Protein AF-A0A1E4GIX6-F1 (afdb_monomer)

Solvent-accessible surface area (backbone atoms only — not comparable to full-atom values): 6144 Å² total; per-residue (Å²): 122,55,64,72,57,49,54,54,51,50,52,53,58,63,68,67,63,86,68,58,70,69,60,51,53,51,51,52,50,52,52,52,30,40,75,71,73,60,59,53,70,66,60,48,50,48,51,50,52,50,51,46,54,68,58,63,72,44,71,81,72,69,82,76,65,98,62,67,64,61,62,52,50,54,52,49,52,50,54,52,49,53,50,52,51,51,52,52,52,52,50,52,49,54,54,52,51,51,57,50,64,76,72,110

Structure (mmCIF, N/CA/C/O backbone):
data_AF-A0A1E4GIX6-F1
#
_entry.id   AF-A0A1E4GIX6-F1
#
loop_
_atom_site.group_PDB
_atom_site.id
_atom_site.type_symbol
_atom_site.label_atom_id
_atom_site.label_alt_id
_atom_site.label_comp_id
_atom_site.label_asym_id
_atom_site.label_entity_id
_atom_site.label_seq_id
_atom_site.pdbx_PDB_ins_code
_atom_site.Cartn_x
_atom_site.Cartn_y
_atom_site.Cartn_z
_atom_site.occupancy
_atom_site.B_iso_or_equiv
_atom_site.auth_seq_id
_atom_site.auth_comp_id
_atom_site.auth_asym_id
_atom_site.auth_atom_id
_atom_site.pdbx_PDB_model_num
ATOM 1 N N . MET A 1 1 ? 3.645 -5.414 -16.310 1.00 74.94 1 MET A N 1
ATOM 2 C CA . MET A 1 1 ? 3.420 -5.339 -14.876 1.00 74.94 1 MET A CA 1
ATOM 3 C C . MET A 1 1 ? 2.205 -6.196 -14.653 1.00 74.94 1 MET A C 1
ATOM 5 O O . MET A 1 1 ? 1.240 -6.004 -15.393 1.00 74.94 1 MET A O 1
ATOM 9 N N . ASP A 1 2 ? 2.315 -7.227 -13.833 1.00 85.06 2 ASP A N 1
ATOM 10 C CA . ASP A 1 2 ? 1.174 -8.079 -13.498 1.00 85.06 2 ASP A CA 1
ATOM 11 C C . ASP A 1 2 ? 0.376 -7.488 -12.321 1.00 85.06 2 ASP A C 1
ATOM 13 O O . ASP A 1 2 ? 0.752 -6.458 -11.760 1.00 85.06 2 ASP A O 1
ATOM 17 N N . LEU A 1 3 ? -0.778 -8.081 -11.997 1.00 82.62 3 LEU A N 1
ATOM 18 C CA . LEU A 1 3 ? -1.654 -7.564 -10.942 1.00 82.62 3 LEU A CA 1
ATOM 19 C C . LEU A 1 3 ? -0.926 -7.454 -9.584 1.00 82.62 3 LEU A C 1
ATOM 21 O O . LEU A 1 3 ? -0.970 -6.366 -9.015 1.00 82.62 3 LEU A O 1
ATOM 25 N N . PRO A 1 4 ? -0.208 -8.483 -9.088 1.00 85.81 4 PRO A N 1
ATOM 26 C CA . PRO A 1 4 ? 0.552 -8.372 -7.842 1.00 85.81 4 PRO A CA 1
ATOM 27 C C . PRO A 1 4 ? 1.575 -7.227 -7.834 1.00 85.81 4 PRO A C 1
ATOM 29 O O . PRO A 1 4 ? 1.683 -6.516 -6.834 1.00 85.81 4 PRO A O 1
ATOM 32 N N . GLU A 1 5 ? 2.301 -7.009 -8.937 1.00 83.25 5 GLU A N 1
ATOM 33 C CA . GLU A 1 5 ? 3.244 -5.890 -9.061 1.00 83.25 5 GLU A CA 1
ATOM 34 C C . GLU A 1 5 ? 2.536 -4.527 -9.012 1.00 83.25 5 GLU A C 1
ATOM 36 O O . GLU A 1 5 ? 3.029 -3.601 -8.364 1.00 83.25 5 GLU A O 1
ATOM 41 N N . VAL A 1 6 ? 1.372 -4.398 -9.660 1.00 86.44 6 VAL A N 1
ATOM 42 C CA . VAL A 1 6 ? 0.557 -3.171 -9.621 1.00 86.44 6 VAL A CA 1
ATOM 43 C C . VAL A 1 6 ? 0.055 -2.897 -8.204 1.00 86.44 6 VAL A C 1
ATOM 45 O O . VAL A 1 6 ? 0.172 -1.769 -7.731 1.00 86.44 6 VAL A O 1
ATOM 48 N N . GLU A 1 7 ? -0.474 -3.909 -7.510 1.00 88.94 7 GLU A N 1
ATOM 49 C CA . GLU A 1 7 ? -0.989 -3.750 -6.145 1.00 88.94 7 GLU A CA 1
ATOM 50 C C . GLU A 1 7 ? 0.102 -3.297 -5.174 1.00 88.94 7 GLU A C 1
ATOM 52 O O . GLU A 1 7 ? -0.105 -2.352 -4.410 1.00 88.94 7 GLU A O 1
ATOM 57 N N . LEU A 1 8 ? 1.272 -3.941 -5.228 1.00 86.56 8 LEU A N 1
ATOM 58 C CA . LEU A 1 8 ? 2.402 -3.605 -4.369 1.00 86.56 8 LEU A CA 1
ATOM 59 C C . LEU A 1 8 ? 2.905 -2.184 -4.641 1.00 86.56 8 LEU A C 1
ATOM 61 O O . LEU A 1 8 ? 3.119 -1.413 -3.705 1.00 86.56 8 LEU A O 1
ATOM 65 N N . PHE A 1 9 ? 3.080 -1.828 -5.916 1.00 88.00 9 PHE A N 1
ATOM 66 C CA . PHE A 1 9 ? 3.625 -0.529 -6.290 1.00 88.00 9 PHE A CA 1
ATOM 67 C C . PHE A 1 9 ? 2.665 0.614 -5.948 1.00 88.00 9 PHE A C 1
ATOM 69 O O . PHE A 1 9 ? 3.081 1.601 -5.347 1.00 88.00 9 PHE A O 1
ATOM 76 N N . VAL A 1 10 ? 1.371 0.471 -6.251 1.00 87.38 10 VAL A N 1
ATOM 77 C CA . VAL A 1 10 ? 0.365 1.486 -5.899 1.00 87.38 10 VAL A CA 1
ATOM 78 C C . VAL A 1 10 ? 0.253 1.649 -4.381 1.00 87.38 10 VAL A C 1
ATOM 80 O O . VAL A 1 10 ? 0.194 2.779 -3.903 1.00 87.38 10 VAL A O 1
ATOM 83 N N . ALA A 1 11 ? 0.292 0.560 -3.605 1.00 86.88 11 ALA A N 1
ATOM 84 C CA . ALA A 1 11 ? 0.265 0.643 -2.144 1.00 86.88 11 ALA A CA 1
ATOM 85 C C . ALA A 1 11 ? 1.465 1.425 -1.580 1.00 86.88 11 ALA A C 1
ATOM 87 O O . ALA A 1 11 ? 1.279 2.295 -0.733 1.00 86.88 11 ALA A O 1
ATOM 88 N N . GLN A 1 12 ? 2.676 1.172 -2.088 1.00 85.94 12 GLN A N 1
ATOM 89 C CA . GLN A 1 12 ? 3.881 1.914 -1.693 1.00 85.94 12 GLN A CA 1
ATOM 90 C C . GLN A 1 12 ? 3.776 3.405 -2.030 1.00 85.94 12 GLN A C 1
ATOM 92 O O . GLN A 1 12 ? 4.132 4.256 -1.218 1.00 85.94 12 GLN A O 1
ATOM 97 N N . LEU A 1 13 ? 3.255 3.731 -3.214 1.00 85.75 13 LEU A N 1
ATOM 98 C CA . LEU A 1 13 ? 3.039 5.113 -3.633 1.00 85.75 13 LEU A CA 1
ATOM 99 C C . LEU A 1 13 ? 2.056 5.843 -2.709 1.00 85.75 13 LEU A C 1
ATOM 101 O O . LEU A 1 13 ? 2.345 6.947 -2.250 1.00 85.75 13 LEU A O 1
ATOM 105 N N . LEU A 1 14 ? 0.934 5.211 -2.369 1.00 84.06 14 LEU A N 1
ATOM 106 C CA . LEU A 1 14 ? -0.054 5.800 -1.466 1.00 84.06 14 LEU A CA 1
ATOM 107 C C . LEU A 1 14 ? 0.483 5.998 -0.037 1.00 84.06 14 LEU A C 1
ATOM 109 O O . LEU A 1 14 ? 0.119 6.990 0.600 1.00 84.06 14 LEU A O 1
ATOM 113 N N . ASP A 1 15 ? 1.358 5.103 0.432 1.00 84.44 15 ASP A N 1
ATOM 114 C CA . ASP A 1 15 ? 1.975 5.144 1.766 1.00 84.44 15 ASP A CA 1
ATOM 115 C C . ASP A 1 15 ? 3.026 6.261 1.901 1.00 84.44 15 ASP A C 1
ATOM 117 O O . 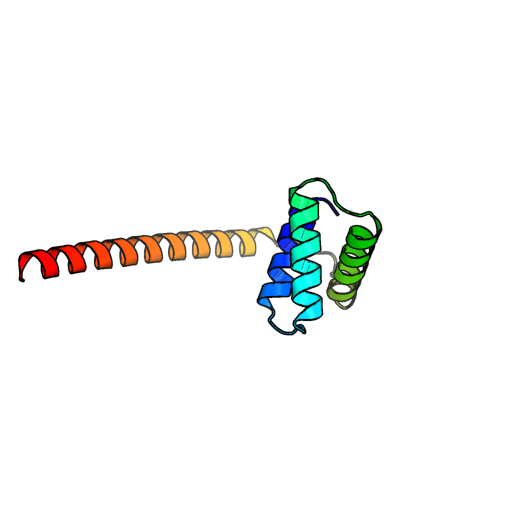ASP A 1 15 ? 3.123 6.905 2.944 1.00 84.44 15 ASP A O 1
ATOM 121 N N . THR A 1 16 ? 3.752 6.586 0.820 1.00 79.19 16 THR A N 1
ATOM 122 C CA . THR A 1 16 ? 4.714 7.709 0.833 1.00 79.19 16 THR A CA 1
ATOM 123 C C . THR A 1 16 ? 4.076 9.082 1.069 1.00 79.19 16 THR A C 1
ATOM 125 O O . THR A 1 16 ? 4.777 10.017 1.447 1.00 79.19 16 THR A O 1
ATOM 128 N N . GLY A 1 17 ? 2.761 9.230 0.870 1.00 64.75 17 GLY A N 1
ATOM 129 C CA . GLY A 1 17 ? 1.992 10.427 1.236 1.00 64.75 17 GLY A CA 1
ATOM 130 C C . GLY A 1 17 ? 2.276 11.699 0.417 1.00 64.75 17 GLY A C 1
ATOM 131 O O . GLY A 1 17 ? 1.447 12.610 0.414 1.00 64.75 17 GLY A O 1
ATOM 132 N N . GLU A 1 18 ? 3.385 11.761 -0.322 1.00 66.25 18 GLU A N 1
ATOM 133 C CA . GLU A 1 18 ? 3.780 12.883 -1.178 1.00 66.25 18 GLU A CA 1
ATOM 134 C C . GLU A 1 18 ? 3.153 12.790 -2.579 1.00 66.25 18 GLU A C 1
ATOM 136 O O . GLU A 1 18 ? 3.827 12.612 -3.592 1.00 66.25 18 GLU A O 1
ATOM 141 N N . MET A 1 19 ? 1.829 12.914 -2.663 1.00 79.94 19 MET A N 1
ATOM 142 C CA . MET A 1 19 ? 1.137 13.044 -3.948 1.00 79.94 19 MET A CA 1
ATOM 143 C C . MET A 1 19 ? -0.132 13.883 -3.831 1.00 79.94 19 MET A C 1
ATOM 145 O O . MET A 1 19 ? -0.791 13.910 -2.790 1.00 79.94 19 MET A O 1
ATOM 149 N N . ASN A 1 20 ? -0.447 14.611 -4.907 1.00 84.56 20 ASN A N 1
ATOM 150 C CA . ASN A 1 20 ? -1.671 15.406 -4.989 1.00 84.56 20 ASN A CA 1
ATOM 151 C C . ASN A 1 20 ? -2.913 14.491 -5.056 1.00 84.56 20 ASN A C 1
ATOM 153 O O . ASN A 1 20 ? -2.801 13.301 -5.357 1.00 84.56 20 ASN A O 1
ATOM 157 N N . SER A 1 21 ? -4.088 15.047 -4.742 1.00 84.69 21 SER A N 1
ATOM 158 C CA . SER A 1 21 ? -5.365 14.315 -4.735 1.00 84.69 21 SER A CA 1
ATOM 159 C C . SER A 1 21 ? -5.644 13.623 -6.062 1.00 84.69 21 SER A C 1
ATOM 161 O O . SER A 1 21 ? -5.996 12.453 -6.074 1.00 84.69 21 SER A O 1
ATOM 163 N N . ASP A 1 22 ? -5.395 14.317 -7.166 1.00 85.44 22 ASP A N 1
ATOM 164 C CA . ASP A 1 22 ? -5.750 13.846 -8.502 1.00 85.44 22 ASP A CA 1
ATOM 165 C C . ASP A 1 22 ? -4.912 12.615 -8.884 1.00 85.44 22 ASP A C 1
ATOM 167 O O . ASP A 1 22 ? -5.422 11.634 -9.411 1.00 85.44 22 ASP A O 1
ATOM 171 N N . THR A 1 23 ? -3.626 12.614 -8.522 1.00 86.12 23 THR A N 1
ATOM 172 C CA . THR A 1 23 ? -2.726 11.466 -8.702 1.00 86.12 23 THR A CA 1
ATOM 173 C C . THR A 1 23 ? -3.119 10.294 -7.807 1.00 86.12 23 THR A C 1
ATOM 175 O O . THR A 1 23 ? -3.003 9.147 -8.230 1.00 86.12 23 THR A O 1
ATOM 178 N N . ARG A 1 24 ? -3.597 10.552 -6.583 1.00 87.06 24 ARG A N 1
ATOM 179 C CA . ARG A 1 24 ? -4.124 9.494 -5.709 1.00 87.06 24 ARG A CA 1
ATOM 180 C C . ARG A 1 24 ? -5.363 8.844 -6.333 1.00 87.06 24 ARG A C 1
ATOM 182 O O . ARG A 1 24 ? -5.397 7.621 -6.439 1.00 87.06 24 ARG A O 1
ATOM 189 N N . ASP A 1 25 ? -6.319 9.648 -6.788 1.00 90.06 25 ASP A N 1
ATOM 190 C CA . ASP A 1 25 ? -7.562 9.165 -7.397 1.00 90.06 25 ASP A CA 1
ATOM 191 C C . ASP A 1 25 ? -7.283 8.352 -8.675 1.00 90.06 25 ASP A C 1
ATOM 193 O O . ASP A 1 25 ? -7.866 7.285 -8.884 1.00 90.06 25 ASP A O 1
ATOM 197 N N . ASP A 1 26 ? -6.329 8.800 -9.497 1.00 88.38 26 ASP A N 1
ATOM 198 C CA . ASP A 1 26 ? -5.895 8.071 -10.691 1.00 88.38 26 ASP A CA 1
ATOM 199 C C . ASP A 1 26 ? -5.265 6.713 -10.348 1.00 88.38 26 ASP A C 1
ATOM 201 O O . ASP A 1 26 ? -5.571 5.706 -10.990 1.00 88.38 26 ASP A O 1
ATOM 205 N N . LEU A 1 27 ? -4.414 6.647 -9.322 1.00 89.81 27 LEU A N 1
ATOM 206 C CA . LEU A 1 27 ? -3.792 5.391 -8.891 1.00 89.81 27 LEU A CA 1
ATOM 207 C C . LEU A 1 27 ? -4.821 4.405 -8.320 1.00 89.81 27 LEU A C 1
ATOM 209 O O . LEU A 1 27 ? -4.751 3.207 -8.608 1.00 89.81 27 LEU A O 1
ATOM 213 N N . GLU A 1 28 ? -5.798 4.893 -7.555 1.00 90.06 28 GLU A N 1
ATOM 214 C CA . GLU A 1 28 ? -6.900 4.077 -7.039 1.00 90.06 28 GLU A CA 1
ATOM 215 C C . GLU A 1 28 ? -7.799 3.551 -8.167 1.00 90.06 28 GLU A C 1
ATOM 217 O O . GLU A 1 28 ? -8.184 2.375 -8.150 1.00 90.06 28 GLU A O 1
ATOM 222 N N . ARG A 1 29 ? -8.073 4.376 -9.190 1.00 93.44 29 ARG A N 1
ATOM 223 C CA . ARG A 1 29 ? -8.788 3.952 -10.404 1.00 93.44 29 ARG A CA 1
ATOM 224 C C . ARG A 1 29 ? -8.042 2.821 -11.109 1.00 93.44 29 ARG A C 1
ATOM 226 O O . ARG A 1 29 ? -8.633 1.767 -11.346 1.00 93.44 29 ARG A O 1
ATOM 233 N N . ILE A 1 30 ? -6.753 3.009 -11.394 1.00 89.88 30 ILE A N 1
ATOM 234 C CA . ILE A 1 30 ? -5.923 2.016 -12.095 1.00 89.88 30 ILE A CA 1
ATOM 235 C C . ILE A 1 30 ? -5.872 0.696 -11.312 1.00 89.88 30 ILE A C 1
ATOM 237 O O . ILE A 1 30 ? -5.982 -0.383 -11.898 1.00 89.88 30 ILE A O 1
ATOM 241 N N . LEU A 1 31 ? -5.752 0.764 -9.983 1.00 89.50 31 LEU A N 1
ATOM 242 C CA . LEU A 1 31 ? -5.771 -0.408 -9.107 1.00 89.50 31 LEU A CA 1
ATOM 243 C C . LEU A 1 31 ? -7.113 -1.152 -9.170 1.00 89.50 31 LEU A C 1
ATOM 245 O O . LEU A 1 31 ? -7.144 -2.382 -9.258 1.00 89.50 31 LEU A O 1
ATOM 249 N N . SER A 1 32 ? -8.224 -0.416 -9.132 1.00 90.94 32 SER A N 1
ATOM 250 C CA . SER A 1 32 ? -9.573 -0.978 -9.225 1.00 90.94 32 SER A CA 1
ATOM 251 C C . SER A 1 32 ? -9.806 -1.676 -10.571 1.00 90.94 32 SER A C 1
ATOM 253 O O . SER A 1 32 ? -10.260 -2.821 -10.616 1.00 90.94 32 SER A O 1
ATOM 255 N N . GLU A 1 33 ? -9.407 -1.035 -11.670 1.00 91.19 33 GLU A N 1
ATOM 256 C CA . GLU A 1 33 ? -9.490 -1.604 -13.018 1.00 91.19 33 GLU A CA 1
ATOM 257 C C . GLU A 1 33 ? -8.603 -2.843 -13.170 1.00 91.19 33 GLU A C 1
ATOM 259 O O . GLU A 1 33 ? -9.029 -3.842 -13.752 1.00 91.19 33 GLU A O 1
ATOM 264 N N . ALA A 1 34 ? -7.399 -2.832 -12.593 1.00 88.69 34 ALA A N 1
ATOM 265 C CA . ALA A 1 34 ? -6.521 -3.996 -12.597 1.00 88.69 34 ALA A CA 1
ATOM 266 C C . ALA A 1 34 ? -7.117 -5.189 -11.844 1.00 88.69 34 ALA A C 1
ATOM 268 O O . ALA A 1 34 ? -7.102 -6.308 -12.361 1.00 88.69 34 ALA A O 1
ATOM 269 N N . ARG A 1 35 ? -7.726 -4.955 -10.678 1.00 88.75 35 ARG A N 1
ATOM 270 C CA . ARG A 1 35 ? -8.447 -5.990 -9.916 1.00 88.75 35 ARG A CA 1
ATOM 271 C C . ARG A 1 35 ? -9.654 -6.542 -10.664 1.00 88.75 35 ARG A C 1
ATOM 273 O O . ARG A 1 35 ? -9.958 -7.726 -10.545 1.00 88.75 35 ARG A O 1
ATOM 280 N N . ALA A 1 36 ? -10.320 -5.706 -11.456 1.00 89.81 36 ALA A N 1
ATOM 281 C CA . ALA A 1 36 ? -11.425 -6.114 -12.317 1.00 89.81 36 ALA A CA 1
ATOM 282 C C . ALA A 1 36 ? -10.969 -6.844 -13.599 1.00 89.81 36 ALA A C 1
ATOM 284 O O . ALA A 1 36 ? -11.814 -7.295 -14.374 1.00 89.81 36 ALA A O 1
ATOM 285 N N . GLY A 1 37 ? -9.658 -6.959 -13.850 1.00 88.19 37 GLY A N 1
ATOM 286 C CA . GLY A 1 37 ? -9.116 -7.505 -15.097 1.00 88.19 37 GLY A CA 1
ATOM 287 C C . GLY A 1 37 ? -9.334 -6.591 -16.309 1.00 88.19 37 GLY A C 1
ATOM 288 O O . GLY A 1 37 ? -9.289 -7.054 -17.446 1.00 88.19 37 GLY A O 1
ATOM 289 N N . GLN A 1 38 ? -9.591 -5.304 -16.070 1.00 91.12 38 GLN A N 1
ATOM 290 C CA . GLN A 1 38 ? -9.889 -4.272 -17.067 1.00 91.12 38 GLN A CA 1
ATOM 291 C C . GLN A 1 38 ? -8.736 -3.275 -17.241 1.00 91.12 38 GLN A C 1
ATOM 293 O O . GLN A 1 38 ? -8.954 -2.161 -17.702 1.00 91.12 38 GLN A O 1
ATOM 298 N N . SER A 1 39 ? -7.503 -3.658 -16.892 1.00 87.06 39 SER A N 1
ATOM 299 C CA . SER A 1 39 ? -6.340 -2.776 -17.019 1.00 87.06 39 SER A CA 1
ATOM 300 C C . SER A 1 39 ? -6.176 -2.226 -18.433 1.00 87.06 39 SER A C 1
ATOM 302 O O . SER A 1 39 ? -6.057 -2.984 -19.402 1.00 87.06 39 SER A O 1
ATOM 304 N N . HIS A 1 40 ? -6.043 -0.907 -18.536 1.00 89.12 40 HIS A N 1
ATOM 305 C CA . HIS A 1 40 ? -5.633 -0.278 -19.778 1.00 89.12 40 HIS A CA 1
ATOM 306 C C . HIS A 1 40 ? -4.115 -0.416 -19.995 1.00 89.12 40 HIS A C 1
ATOM 308 O O . HIS A 1 40 ? -3.323 -0.244 -19.065 1.00 89.12 40 HIS A O 1
ATOM 314 N N . PRO A 1 41 ? -3.669 -0.725 -21.227 1.00 84.5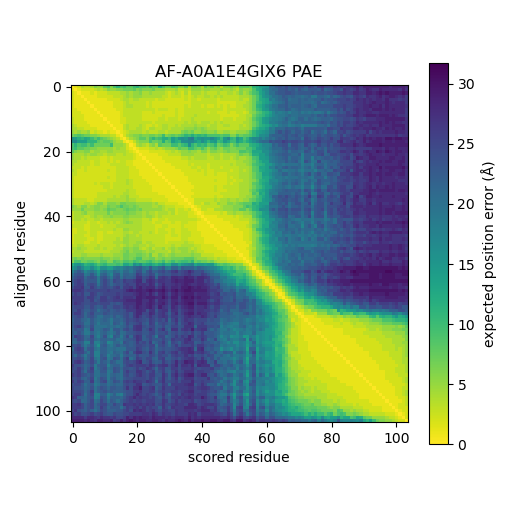0 41 PRO A N 1
ATOM 315 C CA . PRO A 1 41 ? -2.249 -0.903 -21.525 1.00 84.50 41 PRO A CA 1
ATOM 316 C C . PRO A 1 41 ? -1.429 0.373 -21.290 1.00 84.50 41 PRO A C 1
ATOM 318 O O . PRO A 1 41 ? -0.268 0.273 -20.894 1.00 84.50 41 PRO A O 1
ATOM 321 N N . ASP A 1 42 ? -2.034 1.546 -21.481 1.00 86.62 42 ASP A N 1
ATOM 322 C CA . ASP A 1 42 ? -1.395 2.843 -21.242 1.00 86.62 42 ASP A CA 1
ATOM 323 C C . ASP A 1 42 ? -1.147 3.086 -19.747 1.00 86.62 42 ASP A C 1
ATOM 325 O O . ASP A 1 42 ? -0.051 3.499 -19.369 1.00 86.62 42 ASP A O 1
ATOM 329 N N . ASP A 1 43 ? -2.105 2.722 -18.889 1.00 88.19 43 ASP A N 1
ATOM 330 C CA . ASP A 1 43 ? -1.974 2.814 -17.430 1.00 88.19 43 ASP A CA 1
ATOM 331 C C . ASP A 1 43 ? -0.859 1.884 -16.918 1.00 88.19 43 ASP A C 1
ATOM 333 O O . ASP A 1 43 ? 0.000 2.281 -16.126 1.00 88.19 43 ASP A O 1
ATOM 337 N N . LEU A 1 44 ? -0.781 0.657 -17.445 1.00 86.56 44 LEU A N 1
ATOM 338 C CA . LEU A 1 44 ? 0.303 -0.276 -17.116 1.00 86.56 44 LEU A CA 1
ATOM 339 C C . LEU A 1 44 ? 1.669 0.194 -17.638 1.00 86.56 44 LEU A C 1
ATOM 341 O O . LEU A 1 44 ? 2.700 -0.062 -17.009 1.00 86.56 44 LEU A O 1
ATOM 345 N N . ALA A 1 45 ? 1.704 0.850 -18.800 1.00 86.12 45 ALA A N 1
ATOM 346 C CA . ALA A 1 45 ? 2.925 1.431 -19.348 1.00 86.12 45 ALA A CA 1
ATOM 347 C C . ALA A 1 45 ? 3.402 2.619 -18.504 1.00 86.12 45 ALA A C 1
ATOM 349 O O . ALA A 1 45 ? 4.597 2.709 -18.213 1.00 86.12 45 ALA A O 1
ATOM 350 N N . TYR A 1 46 ? 2.475 3.471 -18.061 1.00 85.44 46 TYR A N 1
ATOM 351 C CA . TYR A 1 46 ? 2.738 4.573 -17.144 1.00 85.44 46 TYR A CA 1
ATOM 352 C C . TYR A 1 46 ? 3.308 4.071 -15.814 1.00 85.44 46 TYR A C 1
ATOM 354 O O . TYR A 1 46 ? 4.401 4.491 -15.430 1.00 85.44 46 TYR A O 1
ATOM 362 N N . LEU A 1 47 ? 2.648 3.106 -15.163 1.00 87.81 47 LEU A N 1
ATOM 363 C CA . LEU A 1 47 ? 3.134 2.525 -13.908 1.00 87.81 47 LEU A CA 1
ATOM 364 C C . LEU A 1 47 ? 4.512 1.880 -14.072 1.00 87.81 47 LEU A C 1
ATOM 366 O O . LEU A 1 47 ? 5.388 2.084 -13.236 1.00 87.81 47 LEU A O 1
ATOM 370 N N . ARG A 1 48 ? 4.757 1.169 -15.180 1.00 84.38 48 ARG A N 1
ATOM 371 C CA . ARG A 1 48 ? 6.078 0.588 -15.470 1.00 84.38 48 ARG A CA 1
ATOM 372 C C . ARG A 1 48 ? 7.152 1.662 -15.648 1.00 84.38 48 ARG A C 1
ATOM 374 O O . ARG A 1 48 ? 8.253 1.499 -15.128 1.00 84.38 48 ARG A O 1
ATOM 381 N N . ALA A 1 49 ? 6.856 2.738 -16.373 1.00 85.06 49 ALA A N 1
ATOM 382 C CA . ALA A 1 49 ? 7.792 3.840 -16.575 1.00 85.06 49 ALA A CA 1
ATOM 383 C C . ALA A 1 49 ? 8.071 4.596 -15.269 1.00 85.06 49 ALA A C 1
ATOM 385 O O . ALA A 1 49 ? 9.210 4.981 -15.010 1.00 85.06 49 ALA A O 1
ATOM 386 N N . PHE A 1 50 ? 7.053 4.777 -14.430 1.00 83.75 50 PHE A N 1
ATOM 387 C CA . PHE A 1 50 ? 7.184 5.442 -13.141 1.00 83.75 50 PHE A CA 1
ATOM 388 C C . PHE A 1 50 ? 7.960 4.590 -12.132 1.00 83.75 50 PHE A C 1
ATOM 390 O O . PHE A 1 50 ? 8.898 5.088 -11.513 1.00 83.75 50 PHE A O 1
ATOM 397 N N . HIS A 1 51 ? 7.664 3.290 -12.060 1.00 83.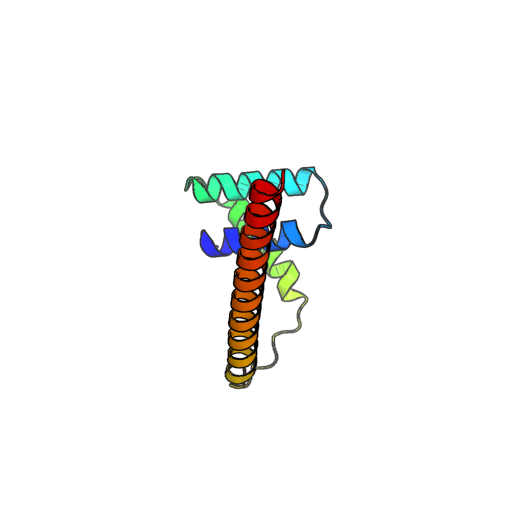19 51 HIS A N 1
ATOM 398 C CA . HIS A 1 51 ? 8.445 2.313 -11.302 1.00 83.19 51 HIS A CA 1
ATOM 399 C C . HIS A 1 51 ? 9.909 2.336 -11.750 1.00 83.19 51 HIS A C 1
ATOM 401 O O . HIS A 1 51 ? 10.811 2.552 -10.945 1.00 83.19 51 HIS A O 1
ATOM 407 N N . ALA A 1 52 ? 10.163 2.231 -13.059 1.00 82.25 52 ALA A N 1
ATOM 408 C CA . ALA A 1 52 ? 11.515 2.342 -13.594 1.00 82.25 52 ALA A CA 1
ATOM 409 C C . ALA A 1 52 ? 12.169 3.681 -13.226 1.00 82.25 52 ALA A C 1
ATOM 411 O O . ALA A 1 52 ? 13.335 3.691 -12.879 1.00 82.25 52 ALA A O 1
ATOM 412 N N . ARG A 1 53 ? 11.453 4.808 -13.236 1.00 80.06 53 ARG A N 1
ATOM 413 C CA . ARG A 1 53 ? 12.016 6.112 -12.859 1.00 80.06 53 ARG A CA 1
ATOM 414 C C . ARG A 1 53 ? 12.420 6.186 -11.385 1.00 80.06 53 ARG A C 1
ATOM 416 O O . ARG A 1 53 ? 13.498 6.698 -11.106 1.00 80.06 53 ARG A O 1
ATOM 423 N N . ILE A 1 54 ? 11.582 5.697 -10.472 1.00 76.75 54 ILE A N 1
ATOM 424 C CA . ILE A 1 54 ? 11.863 5.691 -9.026 1.00 76.75 54 ILE A CA 1
ATOM 425 C C . ILE A 1 54 ? 13.047 4.768 -8.712 1.00 76.75 54 ILE A C 1
ATOM 427 O O . ILE A 1 54 ? 13.936 5.129 -7.944 1.00 76.75 54 ILE A O 1
ATOM 431 N N . PHE A 1 55 ? 13.097 3.595 -9.345 1.00 69.94 55 PHE A N 1
ATOM 432 C CA . PHE A 1 55 ? 14.121 2.588 -9.059 1.00 69.94 55 PHE A CA 1
ATOM 433 C C . PHE A 1 55 ? 15.384 2.709 -9.929 1.00 69.94 55 PHE A C 1
ATOM 435 O O . PHE A 1 55 ? 16.434 2.219 -9.536 1.00 69.94 55 PHE A O 1
ATOM 442 N N . SER A 1 56 ? 15.344 3.408 -11.068 1.00 58.44 56 SER A N 1
ATOM 443 C CA . SER A 1 56 ? 16.512 3.661 -11.933 1.00 58.44 56 SER A CA 1
ATOM 444 C C . SER A 1 56 ? 17.323 4.893 -11.514 1.00 58.44 56 SER A C 1
ATOM 446 O O . SER A 1 56 ? 18.383 5.136 -12.090 1.00 58.44 56 SER A O 1
ATOM 448 N N . THR A 1 57 ? 16.861 5.673 -10.529 1.00 51.53 57 THR A N 1
ATOM 449 C CA . THR A 1 57 ? 17.714 6.626 -9.795 1.00 51.53 57 THR A CA 1
ATOM 450 C C . THR A 1 57 ? 18.560 5.953 -8.715 1.00 51.53 57 THR A C 1
ATOM 452 O O . THR A 1 57 ? 19.459 6.587 -8.165 1.00 51.53 57 THR A O 1
ATOM 455 N N . LEU A 1 58 ? 18.318 4.669 -8.434 1.00 49.72 58 LEU A N 1
ATOM 456 C CA . LEU A 1 58 ? 19.293 3.836 -7.750 1.00 49.72 58 LEU A CA 1
ATOM 457 C C . LEU A 1 58 ? 20.420 3.546 -8.763 1.00 49.72 58 LEU A C 1
ATOM 459 O O . LEU A 1 58 ? 20.111 3.167 -9.898 1.00 49.72 58 LEU A O 1
ATOM 463 N N . PRO A 1 59 ? 21.712 3.734 -8.425 1.00 43.06 59 PRO A N 1
ATOM 464 C CA . PRO A 1 59 ? 22.789 3.212 -9.266 1.00 43.06 59 PRO A CA 1
ATOM 465 C C . PRO A 1 59 ? 22.511 1.729 -9.568 1.00 43.06 59 PRO A C 1
ATOM 467 O O . PRO A 1 59 ? 21.863 1.080 -8.737 1.00 43.06 59 PRO A O 1
ATOM 470 N N . PRO A 1 60 ? 22.955 1.185 -10.726 1.00 44.03 60 PRO A N 1
ATOM 471 C CA . PRO A 1 60 ? 22.815 -0.244 -10.989 1.00 44.03 60 PRO A CA 1
ATOM 472 C C . PRO A 1 60 ? 23.293 -0.970 -9.740 1.00 44.03 60 PRO A C 1
ATOM 474 O O . PRO A 1 60 ? 24.384 -0.657 -9.251 1.00 44.03 60 PRO A O 1
ATOM 477 N N . ALA A 1 61 ? 22.423 -1.811 -9.171 1.00 48.44 61 ALA A N 1
ATOM 478 C CA . ALA A 1 61 ? 22.733 -2.517 -7.941 1.00 48.44 61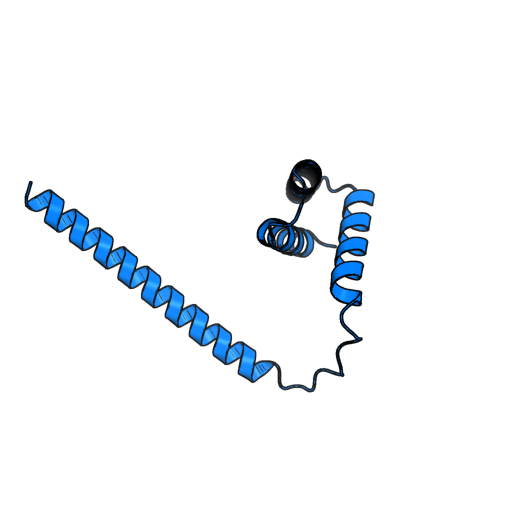 ALA A CA 1
ATOM 479 C C . ALA A 1 61 ? 24.138 -3.110 -8.119 1.00 48.44 61 ALA A C 1
ATOM 481 O O . ALA A 1 61 ? 24.352 -3.787 -9.132 1.00 48.44 61 ALA A O 1
ATOM 482 N N . PRO A 1 62 ? 25.114 -2.794 -7.241 1.00 43.34 62 PRO A N 1
ATOM 483 C CA . PRO A 1 62 ? 26.365 -3.535 -7.269 1.00 43.34 62 PRO A CA 1
ATOM 484 C C . PRO A 1 62 ? 25.960 -5.001 -7.204 1.00 43.34 62 PRO A C 1
ATOM 486 O O . PRO A 1 62 ? 25.044 -5.298 -6.434 1.00 43.34 62 PRO A O 1
ATOM 489 N N . ASP A 1 63 ? 26.544 -5.847 -8.060 1.00 45.97 63 ASP A N 1
ATOM 490 C CA . ASP A 1 63 ? 26.289 -7.288 -8.083 1.00 45.97 63 ASP A CA 1
ATOM 491 C C . ASP A 1 63 ? 26.071 -7.746 -6.643 1.00 45.97 63 ASP A C 1
ATOM 493 O O . ASP A 1 63 ? 26.994 -7.683 -5.825 1.00 45.97 63 ASP A O 1
ATOM 497 N N . LEU A 1 64 ? 24.811 -8.033 -6.296 1.00 44.97 64 LEU A N 1
ATOM 498 C CA . LEU A 1 64 ? 24.448 -8.394 -4.939 1.00 44.97 64 LEU A CA 1
ATOM 499 C C . LEU A 1 64 ? 25.077 -9.763 -4.738 1.00 44.97 64 LEU A C 1
ATOM 501 O O . LEU A 1 64 ? 24.528 -10.785 -5.150 1.00 44.97 64 LEU A O 1
ATOM 505 N N . GLU A 1 65 ? 26.281 -9.744 -4.171 1.00 48.25 65 GLU A N 1
ATOM 506 C CA . GLU A 1 65 ? 26.934 -10.892 -3.570 1.00 48.25 65 GLU A CA 1
ATOM 507 C C . GLU A 1 65 ? 25.869 -11.691 -2.795 1.00 48.25 65 GLU A C 1
ATOM 509 O O . GLU A 1 65 ? 24.974 -11.086 -2.191 1.00 48.25 65 GLU A O 1
ATOM 514 N N . PRO A 1 66 ? 25.917 -13.033 -2.816 1.00 44.28 66 PRO A N 1
ATOM 515 C CA . PRO A 1 66 ? 24.887 -13.908 -2.257 1.00 44.28 66 PRO A CA 1
ATOM 516 C C . PRO A 1 66 ? 24.891 -13.887 -0.713 1.00 44.28 66 PRO A C 1
ATOM 518 O O . PRO A 1 66 ? 25.184 -14.885 -0.065 1.00 44.28 66 PRO A O 1
ATOM 521 N N . GLY A 1 67 ? 24.575 -12.732 -0.125 1.00 47.56 67 GLY A N 1
ATOM 522 C CA . GLY A 1 67 ? 24.488 -12.458 1.311 1.00 47.56 67 GLY A CA 1
ATOM 523 C C . GLY A 1 67 ? 23.124 -11.911 1.749 1.00 47.56 67 GLY A C 1
ATOM 524 O O . GLY A 1 67 ? 22.958 -11.525 2.900 1.00 47.56 67 GLY A O 1
ATOM 525 N N . LEU A 1 68 ? 22.126 -11.886 0.855 1.00 54.31 68 LEU A N 1
ATOM 526 C CA . LEU A 1 68 ? 20.753 -11.452 1.165 1.00 54.31 68 LEU A CA 1
ATOM 527 C C . LEU A 1 68 ? 19.978 -12.423 2.079 1.00 54.31 68 LEU A C 1
ATOM 529 O O . LEU A 1 68 ? 18.880 -12.089 2.521 1.00 54.31 68 LEU A O 1
ATOM 533 N N . ASP A 1 69 ? 20.519 -13.607 2.373 1.00 57.84 69 ASP A N 1
ATOM 534 C CA . ASP A 1 69 ? 19.822 -14.619 3.174 1.00 57.84 69 ASP A CA 1
ATOM 535 C C . ASP A 1 69 ? 19.808 -14.311 4.680 1.00 57.84 69 ASP A C 1
ATOM 537 O O .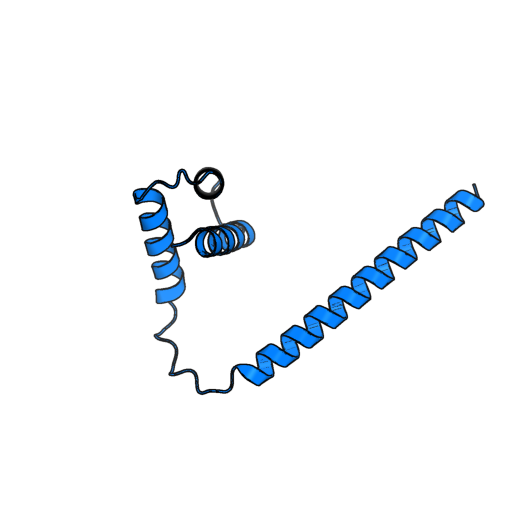 ASP A 1 69 ? 18.798 -14.576 5.338 1.00 57.84 69 ASP A O 1
ATOM 541 N N . GLU A 1 70 ? 20.872 -13.712 5.227 1.00 55.78 70 GLU A N 1
ATOM 542 C CA . GLU A 1 70 ? 20.962 -13.417 6.668 1.00 55.78 70 GLU A CA 1
ATOM 543 C C . GLU A 1 70 ? 20.018 -12.274 7.063 1.00 55.78 70 GLU A C 1
ATOM 545 O O . GLU A 1 70 ? 19.173 -12.449 7.940 1.00 55.78 70 GLU A O 1
ATOM 550 N N . GLY A 1 71 ? 20.036 -11.156 6.328 1.00 65.50 71 GLY A N 1
ATOM 551 C CA . GLY A 1 71 ? 19.121 -10.036 6.589 1.00 65.50 71 GLY A CA 1
ATOM 552 C C . GLY A 1 71 ? 17.645 -10.397 6.383 1.00 65.50 71 GLY A C 1
ATOM 553 O O . GLY A 1 71 ? 16.770 -9.890 7.083 1.00 65.50 71 GLY A O 1
ATOM 554 N N . ALA A 1 72 ? 17.344 -11.320 5.465 1.00 74.44 72 ALA A N 1
ATOM 555 C CA . ALA A 1 72 ? 15.984 -11.815 5.279 1.00 74.44 72 ALA A CA 1
ATOM 556 C C . ALA A 1 72 ? 15.529 -12.732 6.428 1.00 74.44 72 ALA A C 1
ATOM 558 O 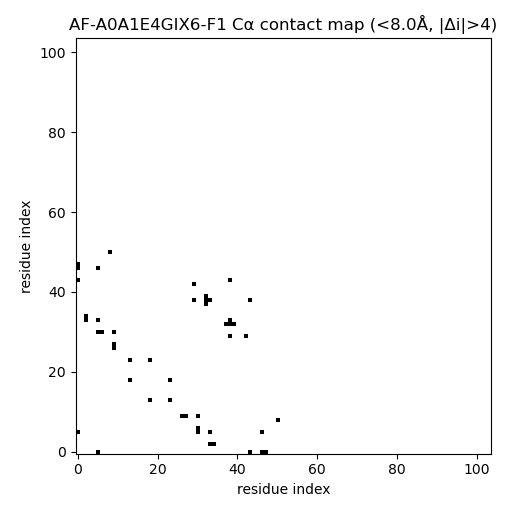O . ALA A 1 72 ? 14.339 -12.765 6.743 1.00 74.44 72 ALA A O 1
ATOM 559 N N . ALA A 1 73 ? 16.438 -13.495 7.043 1.00 75.44 73 ALA A N 1
ATOM 560 C CA . ALA A 1 73 ? 16.128 -14.314 8.212 1.00 75.44 73 ALA A CA 1
ATOM 561 C C . ALA A 1 73 ? 15.855 -13.447 9.448 1.00 75.44 73 ALA A C 1
ATOM 563 O O . ALA A 1 73 ? 14.849 -13.675 10.122 1.00 75.44 73 ALA A O 1
ATOM 564 N N . ASP A 1 74 ? 16.672 -12.417 9.670 1.00 78.75 74 ASP A N 1
ATOM 565 C CA . ASP A 1 74 ? 16.503 -11.476 10.781 1.00 78.75 74 ASP A CA 1
ATOM 566 C C . ASP A 1 74 ? 15.175 -10.714 10.674 1.00 78.75 74 ASP A C 1
ATOM 568 O O . ASP A 1 74 ? 14.394 -10.685 11.624 1.00 78.75 74 ASP A O 1
ATOM 572 N N . LEU A 1 75 ? 14.846 -10.200 9.482 1.00 84.50 75 LEU A N 1
ATOM 573 C CA . LEU A 1 75 ? 13.564 -9.528 9.239 1.00 84.50 75 LEU A CA 1
ATOM 574 C C . LEU A 1 75 ? 12.362 -10.464 9.428 1.00 84.50 75 LEU A C 1
ATOM 576 O O . LEU A 1 75 ? 11.322 -10.045 9.935 1.00 84.50 75 LEU A O 1
ATOM 580 N N . ARG A 1 76 ? 12.473 -11.742 9.037 1.00 88.62 76 ARG A N 1
ATOM 581 C CA . ARG A 1 76 ? 11.404 -12.730 9.269 1.00 88.62 76 ARG A CA 1
ATOM 582 C C . ARG A 1 76 ? 11.192 -12.986 10.759 1.00 88.62 76 ARG A C 1
ATOM 584 O O . ARG A 1 76 ? 10.042 -13.018 11.192 1.00 88.62 76 ARG A O 1
ATOM 591 N N . ALA A 1 77 ? 12.273 -13.126 11.523 1.00 89.19 77 ALA A N 1
ATOM 592 C CA . ALA A 1 77 ? 12.204 -13.307 12.969 1.00 89.19 77 ALA A CA 1
ATOM 593 C C . ALA A 1 77 ? 11.585 -12.081 13.661 1.00 89.19 77 ALA A C 1
ATOM 595 O O . ALA A 1 77 ? 10.714 -12.231 14.517 1.00 89.19 77 ALA A O 1
ATOM 596 N N . GLU A 1 78 ? 11.963 -10.873 13.238 1.00 92.06 78 GLU A N 1
ATOM 597 C CA . GLU A 1 78 ?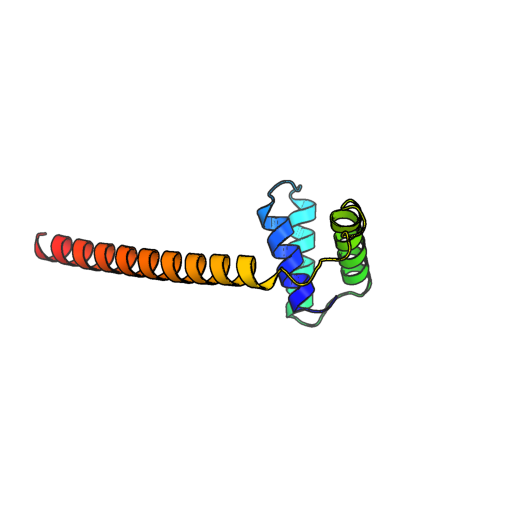 11.394 -9.627 13.759 1.00 92.06 78 GLU A CA 1
ATOM 598 C C . GLU A 1 78 ? 9.892 -9.511 13.450 1.00 92.06 78 GLU A C 1
ATOM 600 O O . GLU A 1 78 ? 9.095 -9.190 14.332 1.00 92.06 78 GLU A O 1
ATOM 605 N N . ILE A 1 79 ? 9.464 -9.861 12.232 1.00 94.12 79 ILE A N 1
ATOM 606 C CA . ILE A 1 79 ? 8.040 -9.886 11.860 1.00 94.12 79 ILE A CA 1
ATOM 607 C C . ILE A 1 79 ? 7.252 -10.888 12.716 1.00 94.12 79 ILE A C 1
ATOM 609 O O . ILE A 1 79 ? 6.131 -10.589 13.136 1.00 94.12 79 ILE A O 1
ATOM 613 N N . GLU A 1 80 ? 7.797 -12.080 12.966 1.00 94.31 80 GLU A N 1
ATOM 614 C CA . GLU A 1 80 ? 7.150 -13.078 13.826 1.00 94.31 80 GLU A CA 1
ATOM 615 C C . GLU A 1 80 ? 7.038 -12.594 15.273 1.00 94.31 80 GLU A C 1
ATOM 617 O O . GLU A 1 80 ? 5.973 -12.731 15.882 1.00 94.31 80 GLU A O 1
ATOM 622 N N . GLN A 1 81 ? 8.089 -11.961 15.796 1.00 95.81 81 GLN A N 1
ATOM 623 C CA . GLN A 1 81 ? 8.076 -11.370 17.130 1.00 95.81 81 GLN A CA 1
ATOM 624 C C . GLN A 1 81 ? 7.001 -10.283 17.249 1.00 95.81 81 GLN A C 1
ATOM 626 O O . GLN A 1 81 ? 6.165 -10.340 18.152 1.00 95.81 81 GLN A O 1
ATOM 631 N N . LEU A 1 82 ? 6.963 -9.331 16.314 1.00 95.56 82 LEU A N 1
ATOM 632 C CA . LEU A 1 82 ? 5.991 -8.235 16.332 1.00 95.56 82 LEU A CA 1
ATOM 633 C C . LEU A 1 82 ? 4.544 -8.736 16.225 1.00 95.56 82 LEU A C 1
ATOM 635 O O . LEU A 1 82 ? 3.644 -8.183 16.859 1.00 95.56 82 LEU A O 1
ATOM 639 N N . ARG A 1 83 ? 4.300 -9.809 15.461 1.00 96.31 83 ARG A N 1
ATOM 640 C CA . ARG A 1 83 ? 2.977 -10.452 15.389 1.00 96.31 83 ARG A CA 1
ATOM 641 C C . ARG A 1 83 ? 2.573 -11.067 16.726 1.00 96.31 83 ARG A C 1
ATOM 643 O O . ARG A 1 83 ? 1.444 -10.860 17.162 1.00 96.31 83 ARG A O 1
ATOM 650 N N . ALA A 1 84 ? 3.491 -11.768 17.389 1.00 96.25 84 ALA A N 1
ATOM 651 C CA . ALA A 1 84 ? 3.232 -12.356 18.700 1.00 96.25 84 ALA A CA 1
ATOM 652 C C . ALA A 1 84 ? 2.953 -11.283 19.768 1.00 96.25 84 ALA A C 1
ATOM 654 O O . ALA A 1 84 ? 2.022 -11.428 20.562 1.00 96.25 84 ALA A O 1
ATOM 655 N N . GLU A 1 85 ? 3.714 -10.185 19.764 1.00 96.31 85 GLU A N 1
ATOM 656 C CA . GLU A 1 85 ? 3.493 -9.049 20.666 1.00 96.31 85 GLU A CA 1
ATOM 657 C C . GLU A 1 85 ? 2.129 -8.385 20.428 1.00 96.31 85 GLU A C 1
ATOM 659 O O . GLU A 1 85 ? 1.403 -8.095 21.383 1.00 96.31 85 GLU A O 1
ATOM 664 N N . LEU A 1 86 ? 1.736 -8.203 19.162 1.00 97.25 86 LEU A N 1
ATOM 665 C CA . LEU A 1 86 ? 0.436 -7.641 18.799 1.00 97.25 86 LEU A CA 1
ATOM 666 C C . LEU A 1 86 ? -0.728 -8.524 19.265 1.00 97.25 86 LEU A C 1
ATOM 668 O O . LEU A 1 86 ? -1.713 -8.009 19.800 1.00 97.25 86 LEU A O 1
ATOM 672 N N . ASP A 1 87 ? -0.628 -9.838 19.082 1.00 97.62 87 ASP A N 1
ATOM 673 C CA . ASP A 1 87 ? -1.672 -10.771 19.511 1.00 97.62 87 ASP A CA 1
ATOM 674 C C . ASP A 1 87 ? -1.778 -10.834 21.042 1.00 97.62 87 ASP A C 1
ATOM 676 O O . ASP A 1 87 ? -2.885 -10.818 21.586 1.00 97.62 87 ASP A O 1
ATOM 680 N N . ALA A 1 88 ? -0.647 -10.794 21.755 1.00 96.50 88 ALA A N 1
ATOM 681 C CA . ALA A 1 88 ? -0.638 -10.703 23.213 1.00 96.50 88 ALA A CA 1
ATOM 682 C C . ALA A 1 88 ? -1.289 -9.401 23.714 1.00 96.50 88 ALA A C 1
ATOM 684 O O . ALA A 1 88 ? -2.102 -9.432 24.641 1.00 96.50 88 ALA A O 1
ATOM 685 N N . ALA A 1 89 ? -0.982 -8.264 23.083 1.00 96.25 89 ALA A N 1
ATOM 686 C CA . ALA A 1 89 ? -1.588 -6.978 23.422 1.00 96.25 89 ALA A CA 1
ATOM 687 C C . ALA A 1 89 ? -3.104 -6.977 23.170 1.00 96.25 89 ALA A C 1
ATOM 689 O O . ALA A 1 89 ? -3.875 -6.506 24.008 1.00 96.25 89 ALA A O 1
ATOM 690 N N . ARG A 1 90 ? -3.553 -7.558 22.051 1.00 97.31 90 ARG A N 1
ATOM 691 C CA . ARG A 1 90 ? -4.983 -7.722 21.746 1.00 97.31 90 ARG A CA 1
ATOM 692 C C . ARG A 1 90 ? -5.694 -8.571 22.793 1.00 97.31 90 ARG A C 1
ATOM 694 O O . ARG A 1 90 ? -6.769 -8.184 23.243 1.00 97.31 90 ARG A O 1
ATOM 701 N N . GLN A 1 91 ? -5.088 -9.677 23.222 1.00 96.69 91 GLN A N 1
ATOM 702 C CA . GLN A 1 91 ? -5.672 -10.519 24.266 1.00 96.69 91 GLN A CA 1
ATOM 703 C C . GLN A 1 91 ? -5.778 -9.775 25.602 1.00 96.69 91 GLN A C 1
ATOM 705 O O . GLN A 1 91 ? -6.810 -9.844 26.263 1.00 96.69 91 GLN A O 1
ATOM 710 N N . GLN A 1 92 ? -4.752 -9.005 25.978 1.00 96.62 92 GLN A N 1
ATOM 711 C CA . GLN A 1 92 ? -4.799 -8.188 27.193 1.00 96.62 92 GLN A CA 1
ATOM 712 C C . GLN A 1 92 ? -5.929 -7.157 27.160 1.00 96.62 92 GLN A C 1
ATOM 714 O O . GLN A 1 92 ? -6.576 -6.939 28.183 1.00 96.62 92 GLN A O 1
ATOM 719 N N . ILE A 1 93 ? -6.181 -6.534 26.005 1.00 97.25 93 ILE A N 1
ATOM 720 C CA . ILE A 1 93 ? -7.300 -5.598 25.838 1.00 97.25 93 ILE A CA 1
ATOM 721 C C . ILE A 1 93 ? -8.628 -6.320 26.079 1.00 97.25 93 ILE A C 1
ATOM 723 O O . ILE A 1 93 ? -9.413 -5.859 26.904 1.00 97.25 93 ILE A O 1
ATOM 727 N N . VAL A 1 94 ? -8.839 -7.479 25.447 1.00 97.38 94 VAL A N 1
ATOM 728 C CA . VAL A 1 94 ? -10.059 -8.285 25.627 1.00 97.38 94 VAL A CA 1
ATOM 729 C C . VAL A 1 94 ? -10.269 -8.667 27.097 1.00 97.38 94 VAL A C 1
ATOM 731 O O . VAL A 1 94 ? -11.366 -8.502 27.633 1.00 97.38 94 VAL A O 1
ATOM 734 N N . ASP A 1 95 ? -9.220 -9.123 27.782 1.00 96.06 95 ASP A N 1
ATOM 735 C CA . ASP A 1 95 ? -9.302 -9.516 29.192 1.00 96.06 95 ASP A CA 1
ATOM 736 C C . ASP A 1 95 ? -9.621 -8.319 30.104 1.00 96.06 95 ASP A C 1
ATOM 738 O O . ASP A 1 95 ? -10.382 -8.436 31.070 1.00 96.06 95 ASP A O 1
ATOM 742 N N . LEU A 1 96 ? -9.043 -7.147 29.821 1.00 95.62 96 LEU A N 1
ATOM 743 C CA . LEU A 1 96 ? -9.319 -5.920 30.569 1.00 95.62 96 LEU A CA 1
ATOM 744 C C . LEU A 1 96 ? -10.748 -5.424 30.337 1.00 95.62 96 LEU A C 1
ATOM 746 O O . LEU A 1 96 ? -11.410 -5.039 31.302 1.00 95.62 96 LEU A O 1
ATOM 750 N N . GLU A 1 97 ? -11.237 -5.466 29.098 1.00 95.94 97 GLU A N 1
ATOM 751 C CA . GLU A 1 97 ? -12.618 -5.122 28.753 1.00 95.94 97 GLU A CA 1
ATOM 752 C C . GLU A 1 97 ? -13.617 -6.038 29.470 1.00 95.94 97 GLU A C 1
ATOM 754 O O . GLU A 1 97 ? -14.570 -5.544 30.076 1.00 95.94 97 GLU A O 1
ATOM 759 N N . ALA A 1 98 ? -13.360 -7.349 29.505 1.00 94.38 98 ALA A N 1
ATOM 760 C CA . ALA A 1 98 ? -14.184 -8.303 30.246 1.00 94.38 98 ALA A CA 1
ATOM 761 C C . ALA A 1 98 ? -14.219 -7.982 31.752 1.00 94.38 98 ALA A C 1
ATOM 763 O O . ALA A 1 98 ? -15.290 -7.896 32.352 1.00 94.38 98 ALA A O 1
ATOM 764 N N . ARG A 1 99 ? -13.059 -7.707 32.363 1.00 94.00 99 ARG A N 1
ATOM 765 C CA . ARG A 1 99 ? -12.966 -7.349 33.793 1.00 94.00 99 ARG A CA 1
ATOM 766 C C . ARG A 1 99 ? -13.645 -6.025 34.133 1.00 94.00 99 ARG A C 1
ATOM 768 O O . ARG A 1 99 ? -14.100 -5.851 35.264 1.00 94.00 99 ARG A O 1
ATOM 775 N N . LEU A 1 100 ? -13.663 -5.075 33.199 1.00 92.75 100 LEU A N 1
ATOM 776 C CA . LEU A 1 100 ? -14.390 -3.817 33.354 1.00 92.75 100 LEU A CA 1
ATOM 777 C C . LEU A 1 100 ? -15.901 -4.043 33.256 1.00 92.75 100 LEU A C 1
ATOM 779 O O . LEU A 1 100 ? -16.631 -3.512 34.089 1.00 92.75 100 LEU A O 1
ATOM 783 N N . ALA A 1 101 ? -16.356 -4.868 32.310 1.00 89.88 101 ALA A N 1
ATOM 784 C CA . ALA A 1 101 ? -17.766 -5.226 32.164 1.00 89.88 101 ALA A CA 1
ATOM 785 C C . ALA A 1 101 ? -18.314 -6.002 33.376 1.00 89.88 101 ALA A C 1
ATOM 787 O O . ALA A 1 101 ? -19.460 -5.803 33.757 1.00 89.88 101 ALA A O 1
ATOM 788 N N . GLU A 1 102 ? -17.499 -6.841 34.021 1.00 87.19 102 GLU A N 1
ATOM 789 C CA . GLU A 1 102 ? -17.873 -7.569 35.247 1.00 87.19 102 GLU A CA 1
ATOM 790 C C . GLU A 1 102 ? -17.914 -6.689 36.513 1.00 87.19 102 GLU A C 1
ATOM 792 O O . GLU A 1 102 ? -18.437 -7.114 37.545 1.00 87.19 102 GLU A O 1
ATOM 797 N N . ARG A 1 103 ? -17.331 -5.482 36.471 1.00 80.81 103 ARG A N 1
ATOM 798 C CA . ARG A 1 103 ? -17.266 -4.544 37.609 1.00 80.81 103 ARG A CA 1
ATOM 799 C C . ARG A 1 103 ? -18.267 -3.386 37.541 1.00 80.81 103 ARG A C 1
ATOM 801 O O . ARG A 1 103 ? -18.364 -2.661 38.534 1.00 80.81 103 ARG A O 1
ATOM 808 N N . GLY A 1 104 ? -18.933 -3.180 36.405 1.00 66.62 104 GLY A N 1
ATOM 809 C CA . GLY A 1 104 ? -19.988 -2.174 36.211 1.00 66.62 104 GLY A CA 1
ATOM 810 C C . GLY A 1 104 ? -21.371 -2.739 36.492 1.00 66.62 104 GLY A C 1
ATOM 811 O O . GLY A 1 104 ? -22.195 -1.977 37.043 1.00 66.62 104 GLY A O 1
#

pLDDT: mean 81.75, std 15.2, range [43.06, 97.62]

R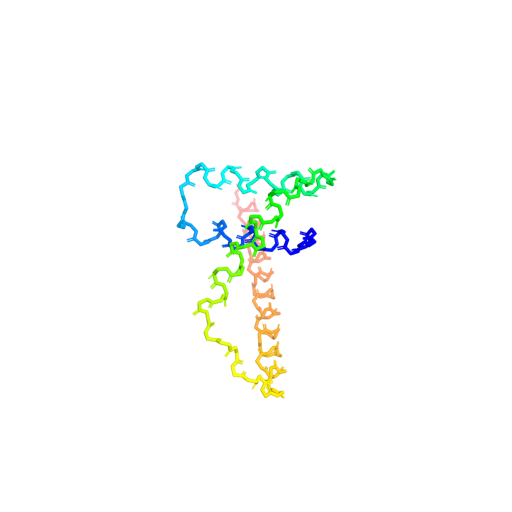adius of gyration: 20.98 Å; Cα contacts (8 Å, |Δi|>4): 24; chains: 1; bounding box: 47×30×59 Å

Secondary structure (DSSP, 8-state):
--HHHH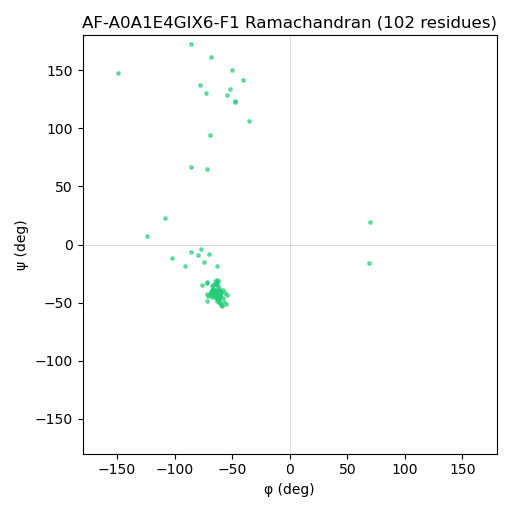HHHHHHHHHT--S-HHHHHHHHHHHHHHHTT---HHHHHHHHHHHHHHHTTSPPPP---S-HHHHHHHHHHHHHHHHHHHHHHHHHHHHHHHHHHTT-

Foldseek 3Di:
DALVVLVVLLVVVVVVVPDDPVVNVLSVVQNVCRVVVNHDPVSVVVSVVVVCVVCVVPPPPDPPDPPVPVVVVVVVVVVVVVVVVVVVVVVVVVVVVVVVVVVD

Mean predicted aligned error: 14.85 Å

Sequence (104 aa):
MDLPEVELFVAQLLDTGEMNSDTRDDLERILSEARAGQSHPDDLAYLRAFHARIFSTLPPAPDLEPGLDEGAADLRAEIEQLRAELDAARQQIVDLEARLAERG